Protein AF-A0A0F8ZBC3-F1 (afdb_monomer_lite)

Structure (mmCIF, N/CA/C/O backbone):
data_AF-A0A0F8ZBC3-F1
#
_entry.id   AF-A0A0F8ZBC3-F1
#
loop_
_atom_site.group_PDB
_atom_site.id
_atom_site.type_symbol
_atom_site.label_atom_id
_atom_site.label_alt_id
_atom_site.label_comp_id
_atom_site.label_asym_id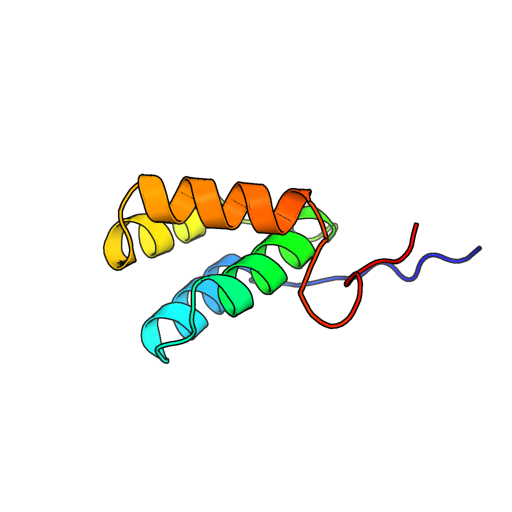
_atom_site.label_entity_id
_atom_site.label_seq_id
_atom_site.pdbx_PDB_ins_code
_atom_site.Cartn_x
_atom_site.Cartn_y
_atom_site.Cartn_z
_atom_site.occupancy
_atom_site.B_iso_or_equiv
_atom_site.auth_seq_id
_atom_site.auth_comp_id
_atom_site.auth_asym_id
_atom_site.auth_atom_id
_atom_site.pdbx_PDB_model_num
ATOM 1 N N . MET A 1 1 ? -1.520 5.416 -32.161 1.00 41.78 1 MET A N 1
ATOM 2 C CA . MET A 1 1 ? -1.716 6.032 -30.834 1.00 41.78 1 MET A CA 1
ATOM 3 C C . MET A 1 1 ? -0.581 5.544 -29.946 1.00 41.78 1 MET A C 1
ATOM 5 O O . MET A 1 1 ? -0.596 4.388 -29.560 1.00 41.78 1 MET A O 1
ATOM 9 N N . HIS A 1 2 ? 0.467 6.352 -29.748 1.00 47.94 2 HIS A N 1
ATOM 10 C CA . HIS A 1 2 ? 1.533 6.027 -28.792 1.00 47.94 2 HIS A CA 1
ATOM 11 C C . HIS A 1 2 ? 0.971 6.317 -27.398 1.00 47.94 2 HIS A C 1
ATOM 13 O O . HIS A 1 2 ? 0.966 7.468 -26.959 1.00 47.94 2 HIS A O 1
ATOM 19 N N . MET A 1 3 ? 0.404 5.298 -26.750 1.00 47.59 3 MET A N 1
ATOM 20 C CA . MET A 1 3 ? 0.123 5.366 -25.321 1.00 47.59 3 MET A CA 1
ATOM 21 C C . MET A 1 3 ? 1.492 5.511 -24.654 1.00 47.59 3 MET A C 1
ATOM 23 O O . MET A 1 3 ? 2.352 4.659 -24.840 1.00 47.59 3 MET A O 1
ATOM 27 N N . ARG A 1 4 ? 1.762 6.655 -24.020 1.00 55.66 4 ARG A N 1
ATOM 28 C CA . ARG A 1 4 ? 3.001 6.814 -23.254 1.00 55.66 4 ARG A CA 1
ATOM 29 C C . ARG A 1 4 ? 2.872 5.881 -22.058 1.00 55.66 4 ARG A C 1
ATOM 31 O O . ARG A 1 4 ? 1.940 6.063 -21.275 1.00 55.66 4 ARG A O 1
ATOM 38 N N . ASP A 1 5 ? 3.749 4.891 -21.961 1.00 67.19 5 ASP A N 1
ATOM 39 C CA . ASP A 1 5 ? 3.800 3.992 -20.814 1.00 67.19 5 ASP A CA 1
ATOM 40 C C . ASP A 1 5 ? 3.981 4.843 -19.548 1.00 67.19 5 ASP A C 1
ATOM 42 O O . ASP A 1 5 ? 4.916 5.642 -19.437 1.00 67.19 5 ASP A O 1
ATOM 46 N N . VAL A 1 6 ? 3.009 4.774 -18.637 1.00 74.56 6 VAL A N 1
ATOM 47 C CA . VAL A 1 6 ? 3.070 5.489 -17.361 1.00 74.56 6 VAL A CA 1
ATOM 48 C C . VAL A 1 6 ? 3.823 4.603 -16.389 1.00 74.56 6 VAL A C 1
ATOM 50 O O . VAL A 1 6 ? 3.273 3.628 -15.890 1.00 74.56 6 VAL A O 1
ATOM 53 N N . GLU A 1 7 ? 5.076 4.956 -16.130 1.00 85.06 7 GLU A N 1
ATOM 54 C CA . GLU A 1 7 ? 5.958 4.198 -15.249 1.00 85.06 7 GLU A CA 1
ATOM 55 C C . GLU A 1 7 ? 6.029 4.835 -13.860 1.00 85.06 7 GLU A C 1
ATOM 57 O O . GLU A 1 7 ? 6.365 6.013 -13.713 1.00 85.06 7 GLU A O 1
ATOM 62 N N . ILE A 1 8 ? 5.742 4.041 -12.827 1.00 86.56 8 ILE A N 1
ATOM 63 C CA . ILE A 1 8 ? 5.926 4.422 -11.427 1.00 86.56 8 ILE A CA 1
ATOM 64 C C . ILE A 1 8 ? 6.764 3.367 -10.702 1.00 86.56 8 ILE A C 1
ATOM 66 O O . ILE A 1 8 ? 6.334 2.251 -10.421 1.00 86.56 8 ILE A O 1
ATOM 70 N N . VAL A 1 9 ? 7.992 3.745 -10.354 1.00 88.06 9 VAL A N 1
ATOM 71 C CA . VAL A 1 9 ? 8.905 2.890 -9.589 1.00 88.06 9 VAL A CA 1
ATOM 72 C C . VAL A 1 9 ? 8.686 3.116 -8.097 1.00 88.06 9 VAL A C 1
ATOM 74 O O . VAL A 1 9 ? 8.532 4.247 -7.640 1.00 88.06 9 VAL A O 1
ATOM 77 N N . GLY A 1 10 ? 8.681 2.032 -7.318 1.00 91.75 10 GLY A N 1
ATOM 78 C CA . GLY A 1 10 ? 8.549 2.120 -5.862 1.00 91.75 10 GLY A CA 1
ATOM 79 C C . GLY A 1 10 ? 7.153 2.536 -5.394 1.00 91.75 10 GLY A C 1
ATOM 80 O O . GLY A 1 10 ? 7.018 3.089 -4.304 1.00 91.75 10 GLY A O 1
ATOM 81 N N . ALA A 1 11 ? 6.107 2.253 -6.178 1.00 94.06 11 ALA A N 1
ATOM 82 C CA . ALA A 1 11 ? 4.734 2.664 -5.877 1.00 94.06 11 ALA A CA 1
ATOM 83 C C . ALA A 1 11 ? 4.243 2.229 -4.482 1.00 94.06 11 ALA A C 1
ATOM 85 O O . ALA A 1 11 ? 3.494 2.957 -3.836 1.00 94.06 11 ALA A O 1
ATOM 86 N N . ALA A 1 12 ? 4.710 1.083 -3.971 1.00 95.00 12 ALA A N 1
ATOM 87 C CA . ALA A 1 12 ? 4.409 0.654 -2.606 1.00 95.00 12 ALA A CA 1
ATOM 88 C C . ALA A 1 12 ? 4.931 1.650 -1.552 1.00 95.00 12 ALA A C 1
ATOM 90 O O . ALA A 1 12 ? 4.197 1.997 -0.629 1.00 95.00 12 ALA A O 1
ATOM 91 N N . GLN A 1 13 ? 6.157 2.158 -1.716 1.00 96.31 13 GLN A N 1
ATOM 92 C CA . GLN A 1 13 ? 6.725 3.169 -0.821 1.00 96.31 13 GLN A CA 1
ATOM 93 C C . GLN A 1 13 ? 6.002 4.511 -0.961 1.00 96.31 13 GLN A C 1
ATOM 95 O O . GLN A 1 13 ? 5.786 5.194 0.035 1.00 96.31 13 GLN A O 1
ATOM 100 N N . VAL A 1 14 ? 5.596 4.883 -2.179 1.00 96.50 14 VAL A N 1
ATOM 101 C CA . VAL A 1 14 ? 4.808 6.106 -2.404 1.00 96.50 14 VAL A CA 1
ATOM 102 C C . VAL A 1 14 ? 3.489 6.039 -1.636 1.00 96.50 14 VAL A C 1
ATOM 104 O O . VAL A 1 14 ? 3.194 6.960 -0.884 1.00 96.50 14 VAL A O 1
ATOM 107 N N . ILE A 1 15 ? 2.761 4.923 -1.732 1.00 97.25 15 ILE A N 1
ATOM 108 C CA . ILE A 1 15 ? 1.503 4.712 -0.998 1.00 97.25 15 ILE A CA 1
ATOM 109 C C . ILE A 1 15 ? 1.713 4.800 0.518 1.00 97.25 15 ILE A C 1
ATOM 111 O O . ILE A 1 15 ? 0.911 5.416 1.220 1.00 97.25 15 ILE A O 1
ATOM 115 N N . VAL A 1 16 ? 2.790 4.205 1.040 1.00 97.31 16 VAL A N 1
ATOM 116 C CA . VAL A 1 16 ? 3.136 4.312 2.467 1.00 97.31 16 VAL A CA 1
ATOM 117 C C . VAL A 1 16 ? 3.359 5.776 2.853 1.00 97.31 16 VAL A C 1
ATOM 119 O O . VAL A 1 16 ? 2.739 6.261 3.797 1.00 97.31 16 VAL A O 1
ATOM 122 N N . ASN A 1 17 ? 4.157 6.506 2.075 1.00 97.31 17 ASN A N 1
ATOM 123 C CA . ASN A 1 17 ? 4.453 7.913 2.335 1.00 97.31 17 ASN A CA 1
ATOM 124 C C . ASN A 1 17 ? 3.198 8.802 2.248 1.00 97.31 17 ASN A C 1
ATOM 126 O O . ASN A 1 17 ? 3.058 9.742 3.025 1.00 97.31 17 ASN A O 1
ATOM 130 N N . GLU A 1 18 ? 2.284 8.534 1.313 1.00 97.25 18 GLU A N 1
ATOM 131 C CA . GLU A 1 18 ? 0.996 9.233 1.200 1.00 97.25 18 GLU A CA 1
ATOM 132 C C . GLU A 1 18 ? 0.155 9.041 2.464 1.00 97.25 18 GLU A C 1
ATOM 134 O O . GLU A 1 18 ? -0.362 10.007 3.028 1.00 97.25 18 GLU A O 1
ATOM 139 N N . ILE A 1 19 ? 0.060 7.802 2.951 1.00 96.94 19 ILE A N 1
ATOM 140 C CA . ILE A 1 19 ? -0.657 7.476 4.187 1.00 96.94 19 ILE A CA 1
ATOM 141 C C . ILE A 1 19 ? -0.046 8.215 5.383 1.00 96.94 19 ILE A C 1
ATOM 143 O O . ILE A 1 19 ? -0.780 8.829 6.160 1.00 96.94 19 ILE A O 1
ATOM 147 N N . GLU A 1 20 ? 1.280 8.185 5.517 1.00 96.62 20 GLU A N 1
ATOM 148 C CA . GLU A 1 20 ? 2.013 8.849 6.604 1.00 96.62 20 GLU A CA 1
ATOM 149 C C . GLU A 1 20 ? 1.865 10.374 6.565 1.00 96.62 20 GLU A C 1
ATOM 151 O O . GLU A 1 20 ? 1.767 11.020 7.607 1.00 96.62 20 GLU A O 1
ATOM 156 N N . ARG A 1 21 ? 1.779 10.956 5.365 1.00 97.38 21 ARG A N 1
ATOM 157 C CA . ARG A 1 21 ? 1.541 12.393 5.155 1.00 97.38 21 ARG A CA 1
ATOM 158 C C . ARG A 1 21 ? 0.078 12.803 5.314 1.00 97.38 21 ARG A C 1
ATOM 160 O O . ARG A 1 21 ? -0.237 13.983 5.184 1.00 97.38 21 ARG A O 1
ATOM 167 N N . GLY A 1 22 ? -0.816 11.859 5.606 1.00 96.12 22 GLY A N 1
ATOM 168 C CA . GLY A 1 22 ? -2.232 12.135 5.824 1.00 96.12 22 GLY A CA 1
ATOM 169 C C . GLY A 1 22 ? -3.041 12.336 4.542 1.00 96.12 22 GLY A C 1
ATOM 170 O O . GLY A 1 22 ? -4.127 12.913 4.607 1.00 96.12 22 GLY A O 1
ATOM 171 N N . CYS A 1 23 ? -2.554 11.855 3.394 1.00 96.88 23 CYS A N 1
ATOM 172 C CA . CYS A 1 23 ? -3.332 11.826 2.158 1.00 96.88 23 CYS A CA 1
ATOM 173 C C . CYS A 1 23 ? -4.626 11.024 2.338 1.00 96.88 23 CYS A C 1
ATOM 175 O O . CYS A 1 23 ? -4.726 10.111 3.166 1.00 96.88 23 CYS A O 1
ATOM 177 N N . VAL A 1 24 ? -5.641 11.360 1.544 1.00 95.94 24 VAL A N 1
ATOM 178 C CA . VAL A 1 24 ? -6.936 10.675 1.608 1.00 95.94 24 VAL A CA 1
ATOM 179 C C . VAL A 1 24 ? -6.948 9.446 0.698 1.00 95.94 24 VAL A C 1
ATOM 181 O O . VAL A 1 24 ? -6.126 9.307 -0.204 1.00 95.94 24 VAL A O 1
ATOM 184 N N . GLN A 1 25 ? -7.936 8.562 0.886 1.00 94.75 25 GLN A N 1
ATOM 185 C CA . GLN A 1 25 ? -8.097 7.338 0.081 1.00 94.75 25 GLN A CA 1
ATOM 186 C C . GLN A 1 25 ? -8.098 7.608 -1.430 1.00 94.75 25 GLN A C 1
ATOM 188 O O . GLN A 1 25 ? -7.654 6.763 -2.197 1.00 94.75 25 GLN A O 1
ATOM 193 N N . ARG A 1 26 ? -8.581 8.783 -1.857 1.00 91.88 26 ARG A N 1
ATOM 194 C CA . ARG A 1 26 ? -8.575 9.190 -3.265 1.00 91.88 26 ARG A CA 1
ATOM 195 C C . ARG A 1 26 ? -7.157 9.300 -3.823 1.00 91.88 26 ARG A C 1
ATOM 197 O O . ARG A 1 26 ? -6.913 8.767 -4.896 1.00 91.88 26 ARG A O 1
ATOM 204 N N . ASP A 1 27 ? -6.259 9.979 -3.117 1.00 93.75 27 ASP A N 1
ATOM 205 C CA . ASP A 1 27 ? -4.900 10.224 -3.608 1.00 93.75 27 ASP A CA 1
ATOM 206 C C . ASP A 1 27 ? -4.141 8.885 -3.685 1.00 93.75 27 ASP A C 1
ATOM 208 O O . ASP A 1 27 ? -3.607 8.527 -4.731 1.00 93.75 27 ASP A O 1
ATOM 212 N N . VAL A 1 28 ? -4.276 8.052 -2.644 1.00 96.12 28 VAL A N 1
ATOM 213 C CA . VAL A 1 28 ? -3.729 6.684 -2.628 1.00 96.12 28 VAL A CA 1
ATOM 214 C C . VAL A 1 28 ? -4.291 5.820 -3.756 1.00 96.12 28 VAL A C 1
ATOM 216 O O . VAL A 1 28 ? -3.568 5.028 -4.358 1.00 96.12 28 VAL A O 1
ATOM 219 N N . ALA A 1 29 ? -5.578 5.953 -4.075 1.00 95.12 29 ALA A N 1
ATOM 220 C CA . ALA A 1 29 ? -6.190 5.190 -5.153 1.00 95.12 29 ALA A CA 1
ATOM 221 C C . ALA A 1 29 ? -5.684 5.611 -6.543 1.00 95.12 29 ALA A C 1
ATOM 223 O O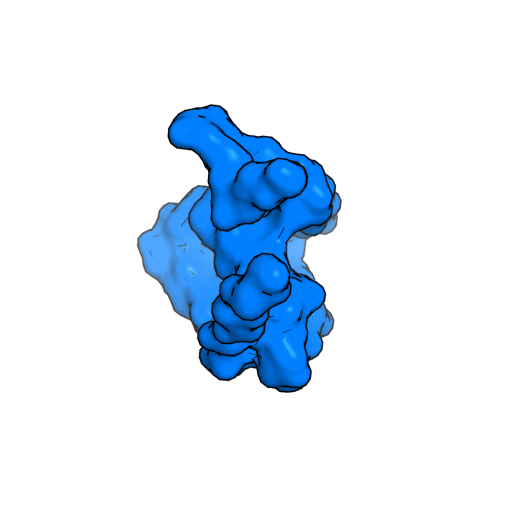 . ALA A 1 29 ? -5.618 4.762 -7.431 1.00 95.12 29 ALA A O 1
ATOM 224 N N . GLN A 1 30 ? -5.280 6.870 -6.736 1.00 92.69 30 GLN A N 1
ATOM 225 C CA . GLN A 1 30 ? -4.631 7.308 -7.976 1.00 92.69 30 GLN A CA 1
ATOM 226 C C . GLN A 1 30 ? -3.249 6.672 -8.116 1.00 92.69 30 GLN A C 1
ATOM 228 O O . GLN A 1 30 ? -2.957 6.075 -9.151 1.00 92.69 30 GLN A O 1
ATOM 233 N N . THR A 1 31 ? -2.439 6.700 -7.058 1.00 95.00 31 THR A N 1
ATOM 234 C CA . THR A 1 31 ? -1.124 6.044 -7.043 1.00 95.00 31 THR A CA 1
ATOM 235 C C . THR A 1 31 ? -1.245 4.533 -7.235 1.00 95.00 31 THR A C 1
ATOM 237 O O . THR A 1 31 ? -0.497 3.945 -8.014 1.00 95.00 31 THR A O 1
ATOM 240 N N . TYR A 1 32 ? -2.248 3.899 -6.624 1.00 9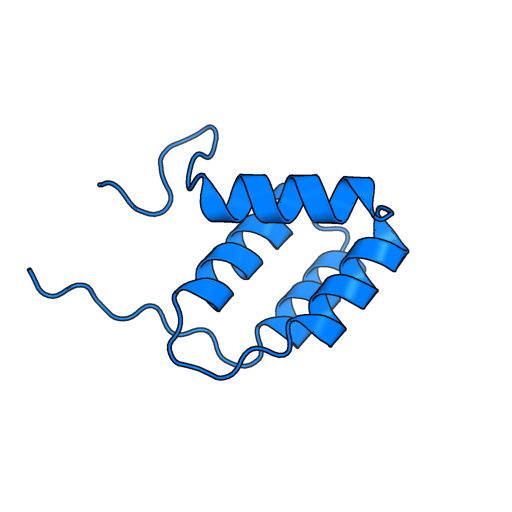5.25 32 TYR A N 1
ATOM 241 C CA . TYR A 1 32 ? -2.558 2.486 -6.850 1.00 95.25 32 TYR A CA 1
ATOM 242 C C . TYR A 1 32 ? -2.941 2.207 -8.311 1.00 95.25 32 TYR A C 1
ATOM 244 O O . TYR A 1 32 ? -2.488 1.224 -8.890 1.00 95.25 32 TYR A O 1
ATOM 252 N N . ALA A 1 33 ? -3.755 3.067 -8.931 1.00 93.44 33 ALA A N 1
ATOM 253 C CA . ALA A 1 33 ? -4.138 2.927 -10.335 1.00 93.44 33 ALA A CA 1
ATOM 254 C C . ALA A 1 33 ? -2.932 3.052 -11.276 1.00 93.44 33 ALA A C 1
ATOM 256 O O . ALA A 1 33 ? -2.821 2.287 -12.232 1.00 93.44 33 ALA A O 1
ATOM 257 N N . LEU A 1 34 ? -2.018 3.984 -10.988 1.00 91.81 34 LEU A N 1
ATOM 258 C CA . LEU A 1 34 ? -0.761 4.138 -11.723 1.00 91.81 34 LEU A CA 1
ATOM 259 C C . LEU A 1 34 ? 0.111 2.888 -11.574 1.00 91.81 34 LEU A C 1
ATOM 261 O O . LEU A 1 34 ? 0.601 2.365 -12.570 1.00 91.81 34 LEU A O 1
ATOM 265 N N . ALA A 1 35 ? 0.226 2.357 -10.354 1.00 93.25 35 ALA A N 1
ATOM 266 C CA . ALA A 1 35 ? 0.990 1.143 -10.073 1.00 93.25 35 ALA A CA 1
ATOM 267 C C . ALA A 1 35 ? 0.481 -0.076 -10.855 1.00 93.25 35 ALA A C 1
ATOM 269 O O . ALA A 1 35 ? 1.278 -0.894 -11.296 1.00 93.25 35 ALA A O 1
ATOM 270 N N . LEU A 1 36 ? -0.837 -0.189 -11.054 1.00 91.50 36 LEU A N 1
ATOM 271 C CA . LEU A 1 36 ? -1.441 -1.274 -11.836 1.00 91.50 36 LEU A CA 1
ATOM 272 C C . LEU A 1 36 ? -1.197 -1.160 -13.348 1.00 91.50 36 LEU A C 1
ATOM 274 O O . LEU A 1 36 ? -1.308 -2.164 -14.047 1.00 91.50 36 LEU A O 1
ATOM 278 N N . LYS A 1 37 ? -0.932 0.046 -13.859 1.00 88.50 37 LYS A N 1
ATOM 279 C CA . LYS A 1 37 ? -0.695 0.297 -15.291 1.00 88.50 37 LYS A CA 1
ATOM 280 C C . LYS A 1 37 ? 0.783 0.318 -15.668 1.00 88.50 37 LYS A C 1
ATOM 282 O O . LYS A 1 37 ? 1.103 0.132 -16.836 1.00 88.50 37 LYS A O 1
ATOM 287 N N . SER A 1 38 ? 1.643 0.570 -14.693 1.00 89.56 38 SER A N 1
ATOM 288 C CA . SER A 1 38 ? 3.094 0.578 -14.832 1.00 89.56 38 SER A CA 1
ATOM 289 C C . SER A 1 38 ? 3.634 -0.812 -15.147 1.00 89.56 38 SER A C 1
ATOM 291 O O . SER A 1 38 ? 3.132 -1.806 -14.621 1.00 89.56 38 SER A O 1
ATOM 293 N N . SER A 1 39 ? 4.693 -0.889 -15.955 1.00 90.12 39 SER A N 1
ATOM 294 C CA . SER A 1 39 ? 5.415 -2.150 -16.170 1.00 90.12 39 SER A CA 1
ATOM 295 C C . SER A 1 39 ? 6.404 -2.460 -15.037 1.00 90.12 39 SER A C 1
ATOM 297 O O . SER A 1 39 ? 6.793 -3.614 -14.844 1.00 90.12 39 SER A O 1
ATOM 299 N N . ALA A 1 40 ? 6.782 -1.447 -14.249 1.00 89.38 40 ALA A N 1
ATOM 300 C CA . ALA A 1 40 ? 7.601 -1.617 -13.052 1.00 89.38 40 ALA A CA 1
ATOM 301 C C . ALA A 1 40 ? 6.996 -2.583 -11.995 1.00 89.38 40 ALA A C 1
ATOM 303 O O . ALA A 1 40 ? 5.781 -2.601 -11.780 1.00 89.38 40 ALA A O 1
ATOM 304 N N . PRO A 1 41 ? 7.835 -3.340 -11.254 1.00 91.12 41 PRO A N 1
ATOM 305 C CA . PRO A 1 41 ? 7.377 -4.211 -10.173 1.00 91.12 41 PRO A CA 1
ATOM 306 C C . PRO A 1 41 ? 6.626 -3.456 -9.070 1.00 91.12 41 PRO A C 1
ATOM 308 O O . PRO A 1 41 ? 7.103 -2.444 -8.548 1.00 91.12 41 PRO A O 1
ATOM 311 N N . PHE A 1 42 ? 5.491 -4.010 -8.643 1.00 93.94 42 PHE A N 1
ATOM 312 C CA . PHE A 1 42 ? 4.660 -3.446 -7.584 1.00 93.94 42 PHE A CA 1
ATOM 313 C C . PHE A 1 42 ? 4.420 -4.455 -6.452 1.00 93.94 42 PHE A C 1
ATOM 315 O O . PHE A 1 42 ? 3.705 -5.443 -6.624 1.00 93.94 42 PHE A O 1
ATOM 322 N N . ASP A 1 43 ? 4.973 -4.183 -5.262 1.00 95.50 43 ASP A N 1
ATOM 323 C CA . ASP A 1 43 ? 4.648 -4.935 -4.040 1.00 95.50 43 ASP A CA 1
ATOM 324 C C . ASP A 1 43 ? 3.263 -4.529 -3.510 1.00 95.50 43 ASP A C 1
ATOM 326 O O . ASP A 1 43 ? 3.099 -3.733 -2.576 1.00 95.50 43 ASP A O 1
ATOM 330 N N . ALA A 1 44 ? 2.236 -5.113 -4.126 1.00 93.31 44 ALA A N 1
ATOM 331 C CA . ALA A 1 44 ? 0.853 -4.908 -3.729 1.00 93.31 44 ALA A CA 1
ATOM 332 C C . ALA A 1 44 ? 0.577 -5.397 -2.298 1.00 93.31 44 ALA A C 1
ATOM 334 O O . ALA A 1 44 ? -0.339 -4.891 -1.651 1.00 93.31 44 ALA A O 1
ATOM 335 N N . ALA A 1 45 ? 1.333 -6.369 -1.776 1.00 96.12 45 ALA A N 1
ATOM 336 C CA . ALA A 1 45 ? 1.116 -6.887 -0.429 1.00 96.12 45 ALA A CA 1
ATOM 337 C C . ALA A 1 45 ? 1.526 -5.852 0.627 1.00 96.12 45 ALA A C 1
ATOM 339 O O . ALA A 1 45 ? 0.759 -5.608 1.560 1.00 96.12 45 ALA A O 1
ATOM 340 N N . ALA A 1 46 ? 2.682 -5.203 0.460 1.00 95.38 46 ALA A N 1
ATOM 341 C CA . ALA A 1 46 ? 3.105 -4.098 1.319 1.00 95.38 46 ALA A CA 1
ATOM 342 C C . ALA A 1 46 ? 2.116 -2.927 1.277 1.00 95.38 46 ALA A C 1
ATOM 344 O O . ALA A 1 46 ? 1.658 -2.478 2.331 1.00 95.38 46 ALA A O 1
ATOM 345 N N . ALA A 1 47 ? 1.711 -2.501 0.076 1.00 96.31 47 ALA A N 1
ATOM 346 C CA . ALA A 1 47 ? 0.744 -1.418 -0.087 1.00 96.31 47 ALA A CA 1
ATOM 347 C C . ALA A 1 47 ? -0.605 -1.751 0.576 1.00 96.31 47 ALA A C 1
ATOM 349 O O . ALA A 1 47 ? -1.140 -0.958 1.350 1.00 96.31 47 ALA A O 1
ATOM 350 N N . ASN A 1 48 ? -1.134 -2.958 0.344 1.00 97.75 48 ASN A N 1
ATOM 351 C CA . ASN A 1 48 ? -2.399 -3.394 0.937 1.00 97.75 48 ASN A CA 1
ATOM 352 C C . ASN A 1 48 ? -2.319 -3.443 2.471 1.00 97.75 48 ASN A C 1
ATOM 354 O O . ASN A 1 48 ? -3.275 -3.037 3.130 1.00 97.75 48 ASN A O 1
ATOM 358 N N . ARG A 1 49 ? -1.200 -3.903 3.053 1.00 98.06 49 ARG A N 1
ATOM 359 C CA . ARG A 1 49 ? -1.006 -3.905 4.514 1.00 98.06 49 ARG A CA 1
ATOM 360 C C . ARG A 1 49 ? -1.049 -2.490 5.091 1.00 98.06 49 ARG A C 1
ATOM 362 O O . ARG A 1 49 ? -1.764 -2.273 6.066 1.00 98.06 49 ARG A O 1
ATOM 369 N N . ALA A 1 50 ? -0.352 -1.537 4.472 1.00 97.44 50 ALA A N 1
ATOM 370 C CA . ALA A 1 50 ? -0.355 -0.139 4.908 1.00 97.44 50 ALA A CA 1
ATOM 371 C C . ALA A 1 50 ? -1.761 0.484 4.830 1.00 97.44 50 ALA A C 1
ATOM 373 O O . ALA A 1 50 ? -2.241 1.093 5.787 1.00 97.44 50 ALA A O 1
ATOM 374 N N . ILE A 1 51 ? -2.467 0.250 3.721 1.00 98.06 51 ILE A N 1
ATOM 375 C CA . ILE A 1 51 ? -3.843 0.717 3.513 1.00 98.06 51 ILE A CA 1
ATOM 376 C C . ILE A 1 51 ? -4.796 0.141 4.572 1.00 98.06 51 ILE A C 1
ATOM 378 O O . ILE A 1 51 ? -5.588 0.880 5.163 1.00 98.06 51 ILE A O 1
ATOM 382 N N . VAL A 1 52 ? -4.726 -1.169 4.830 1.00 98.19 52 VAL A N 1
ATOM 383 C CA . VAL A 1 52 ? -5.583 -1.845 5.818 1.00 98.19 52 VAL A CA 1
ATOM 384 C C . VAL A 1 52 ? -5.293 -1.346 7.228 1.00 98.19 52 VAL A C 1
ATOM 386 O O . VAL A 1 52 ? -6.237 -1.090 7.974 1.00 98.19 52 VAL A O 1
ATOM 389 N N . ALA A 1 53 ? -4.022 -1.152 7.581 1.00 97.88 53 ALA A N 1
ATOM 390 C CA . ALA A 1 53 ? -3.644 -0.602 8.879 1.00 97.88 53 ALA A CA 1
ATOM 391 C C . ALA A 1 53 ? -4.251 0.794 9.110 1.00 97.88 53 ALA A C 1
ATOM 393 O O . ALA A 1 53 ? -4.670 1.109 10.222 1.00 97.88 53 ALA A O 1
ATOM 394 N N . ARG A 1 54 ? -4.359 1.618 8.058 1.00 97.75 54 ARG A N 1
ATOM 395 C CA . ARG A 1 54 ? -4.896 2.981 8.157 1.00 97.75 54 ARG A CA 1
ATOM 396 C C . ARG A 1 54 ? -6.424 3.071 8.108 1.00 97.75 54 ARG A C 1
ATOM 398 O O . ARG A 1 54 ? -6.994 3.936 8.782 1.00 97.75 54 ARG A O 1
ATOM 405 N N . TRP A 1 55 ? -7.078 2.264 7.270 1.00 97.50 55 TRP A N 1
ATOM 406 C CA . TRP A 1 55 ? -8.501 2.430 6.924 1.00 97.50 55 TRP A CA 1
ATOM 407 C C . TRP A 1 55 ? -9.339 1.150 6.971 1.00 97.50 55 TRP A C 1
ATOM 409 O O . TRP A 1 55 ? -10.496 1.187 6.546 1.00 97.50 55 TRP A O 1
ATOM 419 N N . SER A 1 56 ? -8.807 0.045 7.498 1.00 97.56 56 SER A N 1
ATOM 420 C CA . SER A 1 56 ? -9.409 -1.299 7.495 1.00 97.56 56 SER A CA 1
ATOM 421 C C . SER A 1 56 ? -9.528 -1.946 6.107 1.00 97.56 56 SER A C 1
ATOM 423 O O . SER A 1 56 ? -9.249 -1.340 5.068 1.00 97.56 56 SER A O 1
ATOM 425 N N . LEU A 1 57 ? -9.991 -3.199 6.085 1.00 97.69 57 LEU A N 1
ATOM 426 C CA . LEU A 1 57 ? -10.280 -3.943 4.858 1.00 97.69 57 LEU A CA 1
ATOM 427 C C . LEU A 1 57 ? -11.307 -3.229 3.963 1.00 97.69 57 LEU A C 1
ATOM 429 O O . LEU A 1 57 ? -11.149 -3.211 2.745 1.00 97.69 57 LEU A O 1
ATOM 433 N N . ALA A 1 58 ? -12.321 -2.590 4.553 1.00 97.12 58 ALA A N 1
ATOM 434 C CA . ALA A 1 58 ? -13.323 -1.844 3.791 1.00 97.12 58 ALA A CA 1
ATOM 435 C C . ALA A 1 58 ? -12.70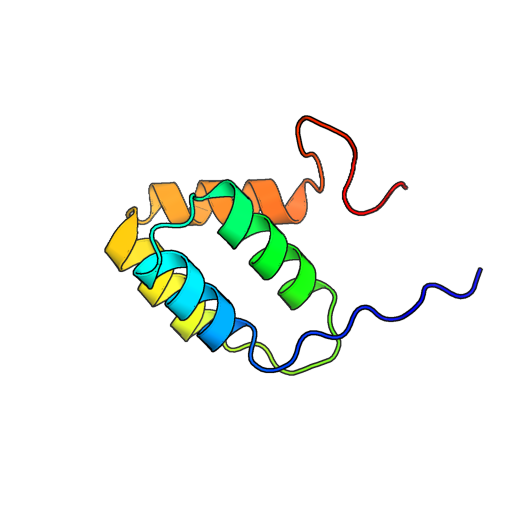8 -0.641 3.050 1.00 97.12 58 ALA A C 1
ATOM 437 O O . ALA A 1 58 ? -13.110 -0.327 1.930 1.00 97.12 58 ALA A O 1
ATOM 438 N N . GLY A 1 59 ? -11.702 0.010 3.646 1.00 96.81 59 GLY A N 1
ATOM 439 C CA . GLY A 1 59 ? -10.938 1.072 2.992 1.00 96.81 59 GLY A CA 1
ATOM 440 C C . GLY A 1 59 ? -10.138 0.559 1.797 1.00 96.81 59 GLY A C 1
ATOM 441 O O . GLY A 1 59 ? -10.158 1.180 0.735 1.00 96.81 59 GLY A O 1
ATOM 442 N N . LEU A 1 60 ? -9.505 -0.611 1.935 1.00 97.62 60 LEU A N 1
ATOM 443 C CA . LEU A 1 60 ? -8.779 -1.250 0.836 1.00 97.62 60 LEU A CA 1
ATOM 444 C C . LEU A 1 60 ? -9.688 -1.564 -0.356 1.00 97.62 60 LEU A C 1
ATOM 446 O O . LEU A 1 60 ? -9.313 -1.294 -1.496 1.00 97.62 60 LEU A O 1
ATOM 450 N N . LEU A 1 61 ? -10.872 -2.125 -0.102 1.00 97.00 61 LEU A N 1
ATOM 451 C CA . LEU A 1 61 ? -11.827 -2.450 -1.163 1.00 97.00 61 LEU A CA 1
ATOM 452 C C . LEU A 1 61 ? -12.254 -1.195 -1.930 1.00 97.00 61 LEU A C 1
ATOM 454 O O . LEU A 1 61 ? -12.190 -1.188 -3.157 1.00 97.00 61 LEU A O 1
ATOM 458 N N . ARG A 1 62 ? -12.573 -0.106 -1.217 1.00 95.38 62 ARG A N 1
ATOM 459 C CA . ARG A 1 62 ? -12.935 1.175 -1.843 1.00 95.38 62 ARG A CA 1
ATOM 460 C C . ARG A 1 62 ? -11.801 1.752 -2.697 1.00 95.38 62 ARG A C 1
ATOM 462 O O . ARG A 1 62 ? -12.057 2.264 -3.785 1.00 95.38 62 ARG A O 1
ATOM 469 N N . ILE A 1 63 ? -10.557 1.673 -2.220 1.00 95.31 63 ILE A N 1
ATOM 470 C CA . ILE A 1 63 ? -9.375 2.136 -2.965 1.00 95.31 63 ILE A CA 1
ATOM 471 C C . ILE A 1 63 ? -9.197 1.336 -4.258 1.00 95.31 63 ILE A C 1
ATOM 473 O O . ILE A 1 63 ? -9.027 1.932 -5.318 1.00 95.31 63 ILE A O 1
ATOM 477 N N . LYS A 1 64 ? -9.281 0.001 -4.190 1.00 94.62 64 LYS A N 1
ATOM 478 C CA . LYS A 1 64 ? -9.152 -0.870 -5.368 1.00 94.62 64 LYS A CA 1
ATOM 479 C C . LYS A 1 64 ? -10.258 -0.623 -6.388 1.00 94.62 64 LYS A C 1
ATOM 481 O O . LYS A 1 64 ? -9.967 -0.494 -7.573 1.00 94.62 64 LYS A O 1
ATOM 486 N N . GLU A 1 65 ? -11.500 -0.508 -5.925 1.00 93.62 65 GLU A N 1
ATOM 487 C CA . GLU A 1 65 ? -12.650 -0.181 -6.771 1.00 93.62 65 GLU A CA 1
ATOM 488 C C . GLU A 1 65 ? -12.462 1.171 -7.472 1.00 93.62 65 GLU A C 1
ATOM 490 O O . GLU A 1 65 ? -12.641 1.276 -8.685 1.00 93.62 65 GLU A O 1
ATOM 495 N N . SER A 1 66 ? -12.010 2.189 -6.734 1.00 90.31 66 SER A N 1
ATOM 496 C CA . SER A 1 66 ? -11.732 3.518 -7.293 1.00 90.31 66 SER A CA 1
ATOM 497 C C . SER A 1 66 ? -10.623 3.458 -8.346 1.00 90.31 66 SER A C 1
ATOM 499 O O . SER A 1 66 ? -10.809 3.959 -9.455 1.00 90.31 66 SER A O 1
ATOM 501 N N . ALA A 1 67 ? -9.515 2.780 -8.032 1.00 91.81 67 ALA A N 1
ATOM 502 C CA . ALA A 1 67 ? -8.378 2.615 -8.932 1.00 91.81 67 ALA A CA 1
ATOM 503 C C . ALA A 1 67 ? -8.761 1.914 -10.247 1.00 91.81 67 ALA A C 1
ATOM 505 O O . ALA A 1 67 ? -8.311 2.321 -11.315 1.00 91.81 67 ALA A O 1
ATOM 506 N N . TRP A 1 68 ? -9.618 0.891 -10.176 1.00 86.94 68 TRP A N 1
ATOM 507 C CA . TRP A 1 68 ? -10.105 0.151 -11.344 1.00 86.94 68 TRP A CA 1
ATOM 508 C C . TRP A 1 68 ? -11.136 0.923 -12.160 1.00 86.94 68 TRP A C 1
ATOM 510 O O . TRP A 1 68 ? -11.149 0.823 -13.384 1.00 86.94 68 TRP A O 1
ATOM 520 N N . SER A 1 69 ? -12.002 1.693 -11.501 1.00 83.88 69 SER A N 1
ATOM 521 C CA . SER A 1 69 ? -13.046 2.444 -12.198 1.00 83.88 69 SER A CA 1
ATOM 522 C C . SER A 1 69 ? -12.493 3.574 -13.068 1.00 83.88 69 SER A C 1
ATOM 524 O O . SER A 1 69 ? -13.176 4.004 -13.991 1.00 83.88 69 SER A O 1
ATOM 526 N N . GLY A 1 70 ? -11.303 4.098 -12.743 1.00 69.44 70 GLY A N 1
ATOM 527 C CA . GLY A 1 70 ? -10.697 5.253 -13.415 1.00 69.44 70 GLY A CA 1
ATOM 528 C C . GLY A 1 70 ? -11.476 6.568 -13.268 1.00 69.44 70 GLY A C 1
ATOM 529 O O . GLY A 1 70 ? -10.995 7.601 -13.737 1.00 69.44 70 GLY A O 1
ATOM 530 N N . ARG A 1 71 ? -12.639 6.540 -12.601 1.00 65.81 71 ARG A N 1
ATOM 531 C CA . ARG A 1 71 ? -13.569 7.660 -12.465 1.00 65.81 71 ARG A CA 1
ATOM 532 C C . ARG A 1 71 ? -13.231 8.488 -11.238 1.00 65.81 71 ARG A C 1
ATOM 534 O O . ARG A 1 71 ? -13.441 8.065 -10.101 1.00 65.81 71 ARG A O 1
ATOM 541 N N . TRP A 1 72 ? -12.793 9.718 -11.479 1.00 67.62 72 TRP A N 1
ATOM 542 C CA . TRP A 1 72 ? -12.534 10.710 -10.438 1.00 67.62 72 TRP A CA 1
ATOM 543 C C . TRP A 1 72 ? -13.452 11.910 -10.662 1.00 67.62 72 TRP A C 1
ATOM 545 O O . TRP A 1 72 ? -13.669 12.339 -11.796 1.00 67.62 72 TRP A O 1
ATOM 555 N N . ARG A 1 73 ? -14.029 12.479 -9.593 1.00 49.28 73 ARG A N 1
ATOM 556 C CA . ARG A 1 73 ? -14.811 13.720 -9.730 1.00 49.28 73 ARG A CA 1
ATOM 557 C C . ARG A 1 73 ? -13.863 14.844 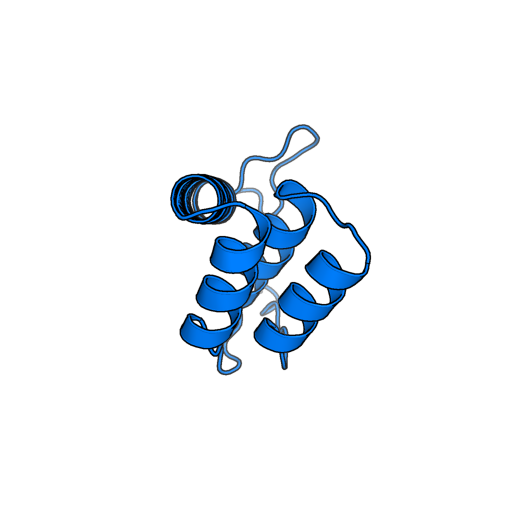-10.168 1.00 49.28 73 ARG A C 1
ATOM 559 O O . ARG A 1 73 ? -13.088 15.326 -9.350 1.00 49.28 73 ARG A O 1
ATOM 566 N N . GLY A 1 74 ? -13.918 15.207 -11.452 1.00 57.31 74 GLY A N 1
ATOM 567 C CA . GLY A 1 74 ? -13.028 16.188 -12.089 1.00 57.31 74 GLY A CA 1
ATOM 568 C C . GLY A 1 74 ? -12.472 15.770 -13.459 1.00 57.31 74 GLY A C 1
ATOM 569 O O . GLY A 1 74 ? -11.897 16.612 -14.138 1.00 57.31 74 GLY A O 1
ATOM 570 N N . GLY 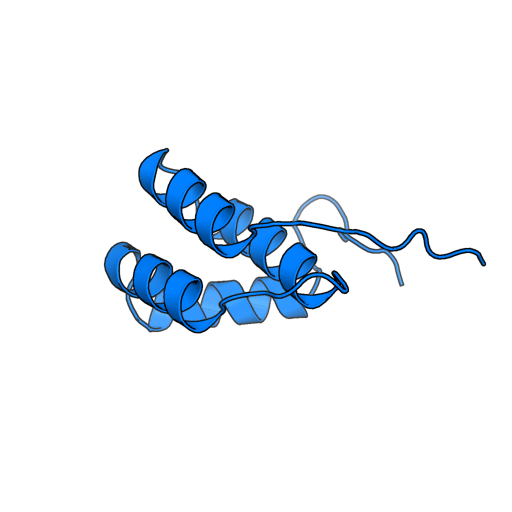A 1 75 ? -12.670 14.514 -13.877 1.00 58.75 75 GLY A N 1
ATOM 571 C CA . GLY A 1 75 ? -12.195 13.971 -15.155 1.00 58.75 75 GLY A CA 1
ATOM 572 C C . GLY A 1 75 ? -11.533 12.605 -14.968 1.00 58.75 75 GLY A C 1
ATOM 573 O O . GLY A 1 75 ? -10.962 12.328 -13.911 1.00 58.75 75 GLY A O 1
ATOM 574 N N . ASP A 1 76 ? -11.638 11.739 -15.975 1.00 57.34 76 ASP A N 1
ATOM 575 C CA . ASP A 1 76 ? -11.004 10.420 -15.948 1.00 57.34 76 ASP A CA 1
ATOM 576 C C . ASP A 1 76 ? -9.480 10.583 -15.998 1.00 57.34 76 ASP A C 1
ATOM 578 O O . ASP A 1 76 ? -8.956 11.320 -16.835 1.00 57.34 76 ASP A O 1
ATOM 582 N N . LEU A 1 77 ? -8.746 9.880 -15.122 1.00 59.66 77 LEU A N 1
ATOM 583 C CA . LEU A 1 77 ? -7.268 9.906 -15.136 1.00 59.66 77 LEU A CA 1
ATOM 584 C C . LEU A 1 77 ? -6.725 9.372 -16.471 1.00 59.66 77 LEU A C 1
ATOM 586 O O . LEU A 1 77 ? -5.601 9.672 -16.863 1.00 59.66 77 LEU A O 1
ATOM 590 N N . PHE A 1 78 ? -7.547 8.566 -17.148 1.00 58.03 78 PHE A N 1
ATOM 591 C CA . PHE A 1 78 ? -7.300 7.990 -18.456 1.00 58.03 78 PHE A CA 1
ATOM 592 C C . PHE A 1 78 ? -8.615 8.009 -19.246 1.00 58.03 78 PHE A C 1
ATOM 594 O O . PHE A 1 78 ? -9.461 7.145 -19.002 1.00 58.03 78 PHE A O 1
ATOM 601 N N . PRO A 1 79 ? -8.826 8.982 -20.145 1.00 52.94 79 PRO A N 1
ATOM 602 C CA . PRO A 1 79 ? -9.971 8.945 -21.045 1.00 52.94 79 PRO A CA 1
ATOM 603 C C . PRO A 1 79 ? -9.887 7.694 -21.935 1.00 52.94 79 PRO A C 1
ATOM 605 O O . PRO A 1 79 ? -8.790 7.286 -22.326 1.00 52.94 79 PRO A O 1
ATOM 608 N N . SER A 1 80 ? -11.047 7.068 -22.165 1.00 57.69 80 SER A N 1
ATOM 609 C CA . SER A 1 80 ? -11.211 5.857 -22.990 1.00 57.69 80 SER A CA 1
ATOM 610 C C . SER A 1 80 ? -10.846 6.087 -24.453 1.00 57.69 80 SER A C 1
ATOM 612 O O . SER A 1 80 ? -11.080 7.216 -24.941 1.00 57.69 80 SER A O 1
#

Foldseek 3Di:
DPPPQLADEPLLVVLLVCVVVVHDLLVSLCSVLSQVRHPYDDPVVSNLVSQCVRPNPVSSVVSPVCSVVQDDVPDRPDDD

Sequence (80 aa):
MHMRDVEIVGAAQVIVNEIERGCVQRDVAQTYALALKSSAPFDAAAANRAIVARWSLAGLLRIKESAWSGRWRGGDLFPS

Secondary structure (DSSP, 8-state):
--------TTHHHHHHHHHHTT--HHHHHHHHHHHHH-SS---HHHHHHHHHHHHHHHHHHHHHHHHHH---TTS-SS--

pLDDT: mean 86.66, std 15.63, range [41.78, 98.19]

Organism: NCBI:txid412755

Radius of gyration: 12.36 Å; chains: 1; bounding box: 24×23×40 Å